Protein AF-A0A7C1LHE5-F1 (afdb_monomer)

Mean predicted aligned error: 9.33 Å

Radius of gyration: 19.3 Å; Cα contacts (8 Å, |Δi|>4): 151; chains: 1; bounding box: 43×38×58 Å

Secondary structure (DSSP, 8-state):
-HHHHHHHHHHHHHHTT------SS-------HHHHHHHHHHHHHHHHHHTTSHHHHHHHHHHHHHH-TT----HHHHHTTHHHHHHHHHHHTT---SS-HHHHHHHHHHHHHHHHHHHHHHHHHH-B--TTSS-SB-SS-HHHHHHHHHHHHHHHHHTTT-HHHHHHGGGG--

Sequence (174 aa):
MTNKIFLMFFLLTSTVFSYGQKDSTFQSRKKTLFKKSIVPLSLIGTGILLSDSGFEKSFNTTTRNWVGNDYETSLDDYTRYAPVATLYIADLAGVKAENHWFDQTKNLAISMILTDVFTRAIKKNIFKTRPDGSNDNAFPSGHTSITFASGSVVYEEFKNSNSLLAYSGYGFAT

Foldseek 3Di:
DVVVVVVVVVVVVVVVPPDDDDDDDDDDPPPDVVVVCPVVVVVVVVVLVCVPDPVVVVVVVVVCVVVDVPDDDCVLVPLLCVLVVLVVVCVVVVQQWPDDPVVLVVQLVVLQVVLVVVLVVVQVVQQCQDPVRPGRRPPPDPSLSSQVSSLCSQLNTPVVRDVVSSNVSNVSND

Structure (mmCIF, N/CA/C/O backbone):
data_AF-A0A7C1LHE5-F1
#
_entry.id   AF-A0A7C1LHE5-F1
#
loop_
_atom_site.group_PDB
_atom_site.id
_atom_site.type_symbol
_atom_site.label_atom_id
_atom_site.label_alt_id
_atom_site.label_comp_id
_atom_site.label_asym_id
_atom_site.label_entity_id
_atom_site.label_seq_id
_atom_site.pdbx_PDB_ins_code
_atom_site.Cartn_x
_atom_site.Cartn_y
_atom_site.Cartn_z
_atom_site.occupancy
_atom_site.B_iso_or_equiv
_atom_site.auth_seq_id
_atom_site.auth_comp_id
_atom_site.auth_asym_id
_atom_site.auth_atom_id
_atom_site.pdbx_PDB_model_num
ATOM 1 N N . MET A 1 1 ? 20.544 21.277 -10.236 1.00 47.06 1 MET A N 1
ATOM 2 C CA . MET A 1 1 ? 19.282 20.788 -9.619 1.00 47.06 1 MET A CA 1
ATOM 3 C C . MET A 1 1 ? 19.477 20.191 -8.220 1.00 47.06 1 MET A C 1
ATOM 5 O O . MET A 1 1 ? 18.527 20.174 -7.449 1.00 47.06 1 MET A O 1
ATOM 9 N N . THR A 1 2 ? 20.697 19.806 -7.841 1.00 49.22 2 THR A N 1
ATOM 10 C CA . THR A 1 2 ? 21.088 19.223 -6.541 1.00 49.22 2 THR A CA 1
ATOM 11 C C . THR A 1 2 ? 20.746 20.082 -5.313 1.00 49.22 2 THR A C 1
ATOM 13 O O . THR A 1 2 ? 20.273 19.556 -4.310 1.00 49.22 2 THR A O 1
ATOM 16 N N . ASN A 1 3 ? 20.874 21.411 -5.403 1.00 48.69 3 ASN A N 1
ATOM 17 C CA . ASN A 1 3 ? 20.656 22.296 -4.247 1.00 48.69 3 ASN A CA 1
ATOM 18 C C . ASN A 1 3 ? 19.187 22.399 -3.803 1.00 48.69 3 ASN A C 1
ATOM 20 O O . ASN A 1 3 ? 18.926 22.641 -2.630 1.00 48.69 3 ASN A O 1
ATOM 24 N N . LYS A 1 4 ? 18.219 22.187 -4.708 1.00 44.41 4 LYS A N 1
ATOM 25 C CA . LYS A 1 4 ? 16.785 22.254 -4.368 1.00 44.41 4 LYS A CA 1
ATOM 26 C C . LYS A 1 4 ? 16.307 20.991 -3.643 1.00 44.41 4 LYS A C 1
ATOM 28 O O . LYS A 1 4 ? 15.506 21.097 -2.723 1.00 44.41 4 LYS A O 1
ATOM 33 N N . ILE A 1 5 ? 16.853 19.827 -4.007 1.00 54.25 5 ILE A N 1
ATOM 34 C CA . ILE A 1 5 ? 16.579 18.535 -3.352 1.00 54.25 5 ILE A CA 1
ATOM 35 C C . ILE A 1 5 ? 17.121 18.545 -1.920 1.00 54.25 5 ILE A C 1
ATOM 37 O O . ILE A 1 5 ? 16.412 18.165 -0.991 1.00 54.25 5 ILE A O 1
ATOM 41 N N . PHE A 1 6 ? 18.337 19.067 -1.730 1.00 54.47 6 PHE A N 1
ATOM 42 C CA . PHE A 1 6 ? 18.920 19.244 -0.401 1.00 54.47 6 PHE A CA 1
ATOM 43 C C . PHE A 1 6 ? 18.085 20.196 0.467 1.00 54.47 6 PHE A C 1
ATOM 45 O O . PHE A 1 6 ? 17.807 19.880 1.619 1.00 54.47 6 PHE A O 1
ATOM 52 N N . LEU A 1 7 ? 17.603 21.313 -0.096 1.00 45.06 7 LEU A N 1
ATOM 53 C CA . LEU A 1 7 ? 16.757 22.266 0.630 1.00 45.06 7 LEU A CA 1
ATOM 54 C C . LEU A 1 7 ? 15.407 21.661 1.049 1.00 45.06 7 LEU A C 1
ATOM 56 O O . LEU A 1 7 ? 14.941 21.911 2.156 1.00 45.06 7 LEU A O 1
ATOM 60 N N . MET A 1 8 ? 14.785 20.857 0.181 1.00 51.38 8 MET A N 1
ATOM 61 C CA . MET A 1 8 ? 13.495 20.216 0.463 1.00 51.38 8 MET A CA 1
ATOM 62 C C . MET A 1 8 ? 13.631 19.109 1.514 1.00 51.38 8 MET A C 1
ATOM 64 O O . MET A 1 8 ? 12.789 19.000 2.400 1.00 51.38 8 MET A O 1
ATOM 68 N N . PHE A 1 9 ? 14.719 18.334 1.460 1.00 59.56 9 PHE A N 1
ATOM 69 C CA . PHE A 1 9 ? 15.046 17.333 2.476 1.00 59.56 9 PHE A CA 1
ATOM 70 C C . PHE A 1 9 ? 15.381 17.994 3.825 1.00 59.56 9 PHE A C 1
ATOM 72 O O . PHE A 1 9 ? 14.897 17.557 4.867 1.00 59.56 9 PHE A O 1
ATOM 79 N N . PHE A 1 10 ? 16.120 19.108 3.806 1.00 55.78 10 PHE A N 1
AT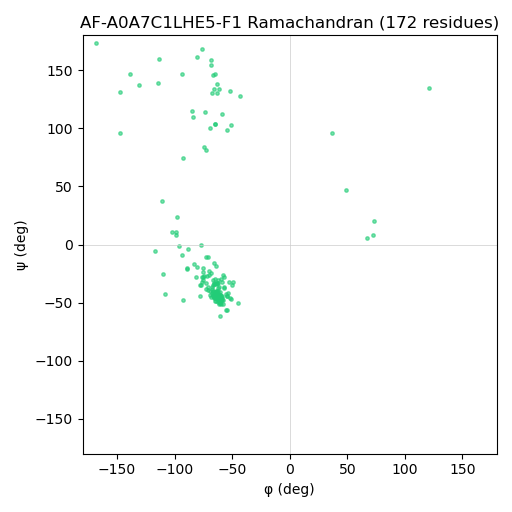OM 80 C CA . PHE A 1 10 ? 16.446 19.908 4.990 1.00 55.78 10 PHE A CA 1
ATOM 81 C C . PHE A 1 10 ? 15.191 20.509 5.651 1.00 55.78 10 PHE A C 1
ATOM 83 O O . PHE A 1 10 ? 15.020 20.388 6.864 1.00 55.78 10 PHE A O 1
ATOM 90 N N . LEU A 1 11 ? 14.262 21.058 4.859 1.00 46.81 11 LEU A N 1
ATOM 91 C CA . LEU A 1 11 ? 12.977 21.588 5.340 1.00 46.81 11 LEU A CA 1
ATOM 92 C C . LEU A 1 11 ? 12.041 20.501 5.897 1.00 46.81 11 LEU A C 1
ATOM 94 O O . LEU A 1 11 ? 11.282 20.771 6.822 1.00 46.81 11 LEU A O 1
ATOM 98 N N . LEU A 1 12 ? 12.109 19.267 5.384 1.00 50.00 12 LEU A N 1
ATOM 99 C CA . LEU A 1 12 ? 11.317 18.151 5.913 1.00 50.00 12 LEU A CA 1
ATOM 100 C C . LEU A 1 12 ? 11.832 17.671 7.276 1.00 50.00 12 LEU A C 1
ATOM 102 O O . LEU A 1 12 ? 11.049 17.246 8.122 1.00 50.00 12 LEU A O 1
ATOM 106 N N . THR A 1 13 ? 13.149 17.738 7.502 1.00 48.84 13 THR A N 1
ATOM 107 C CA . THR A 1 13 ? 13.745 17.342 8.787 1.00 48.84 13 THR A CA 1
ATOM 108 C C . THR A 1 13 ? 13.497 18.356 9.900 1.00 48.84 13 THR A C 1
ATOM 110 O O . THR A 1 13 ? 13.416 17.959 11.061 1.00 48.84 13 THR A O 1
ATOM 113 N N . SER A 1 14 ? 13.316 19.643 9.579 1.00 42.84 14 SER A N 1
ATOM 114 C CA . SER A 1 14 ? 13.106 20.689 10.587 1.00 42.84 14 SER A CA 1
ATOM 115 C C . SER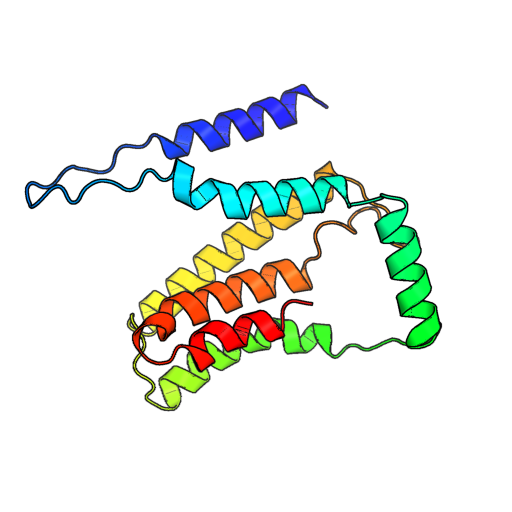 A 1 14 ? 11.699 20.670 11.198 1.00 42.84 14 SER A C 1
ATOM 117 O O . SER A 1 14 ? 11.553 20.994 12.375 1.00 42.84 14 SER A O 1
ATOM 119 N N . THR A 1 15 ? 10.673 20.198 10.479 1.00 45.66 15 THR A N 1
ATOM 120 C CA . THR A 1 15 ? 9.306 20.076 11.026 1.00 45.66 15 THR A CA 1
ATOM 121 C C . THR A 1 15 ? 9.130 18.895 11.984 1.00 45.66 15 THR A C 1
ATOM 123 O O . THR A 1 15 ? 8.221 18.908 12.810 1.00 45.66 15 THR A O 1
ATOM 126 N N . VAL A 1 16 ? 10.014 17.889 11.936 1.00 49.38 16 VAL A N 1
ATOM 127 C CA . VAL A 1 16 ? 9.974 16.734 12.861 1.00 49.38 16 VAL A CA 1
ATOM 128 C C . VAL A 1 16 ? 10.425 17.122 14.282 1.00 49.38 16 VAL A C 1
ATOM 130 O O . VAL A 1 16 ? 10.227 16.358 15.225 1.00 49.38 16 VAL A O 1
ATOM 133 N N . PHE A 1 17 ? 10.985 18.324 14.463 1.00 44.38 17 PHE A N 1
ATOM 134 C CA . PHE A 1 17 ? 11.430 18.846 15.760 1.00 44.38 17 PHE A CA 1
ATOM 135 C C . PHE A 1 17 ? 10.446 19.811 16.437 1.00 44.38 17 PHE A C 1
ATOM 137 O O . PHE A 1 17 ? 10.785 20.364 17.485 1.00 44.38 17 PHE A O 1
ATOM 144 N N . SER A 1 18 ? 9.221 19.989 15.926 1.00 38.66 18 SER A N 1
ATOM 145 C CA . SER A 1 18 ? 8.197 20.719 16.686 1.00 38.66 18 SER A CA 1
ATOM 146 C C . SER A 1 18 ? 7.757 19.899 17.901 1.00 38.66 18 SER A C 1
ATOM 148 O O . SER A 1 18 ? 6.976 18.952 17.810 1.00 38.66 18 SER A O 1
ATOM 150 N N . TYR A 1 19 ? 8.299 20.267 19.061 1.00 45.88 19 TYR A N 1
ATOM 151 C CA . TYR A 1 19 ? 7.914 19.759 20.370 1.00 45.88 19 TYR A CA 1
ATOM 152 C C . TYR A 1 19 ? 6.470 20.170 20.687 1.00 45.88 19 TYR A C 1
ATOM 154 O O . TYR A 1 19 ? 6.205 21.314 21.044 1.00 45.88 19 TYR A O 1
ATOM 162 N N . GLY A 1 20 ? 5.539 19.221 20.575 1.00 44.94 20 GLY A N 1
ATOM 163 C CA . GLY A 1 20 ? 4.199 19.346 21.141 1.00 44.94 20 GLY A CA 1
ATOM 164 C C . GLY A 1 20 ? 4.237 19.411 22.673 1.00 44.94 20 GLY A C 1
ATOM 165 O O . GLY A 1 20 ? 5.103 18.807 23.315 1.00 44.94 20 GLY A O 1
ATOM 166 N N . GLN A 1 21 ? 3.297 20.177 23.225 1.00 51.59 21 GLN A N 1
ATOM 167 C CA . GLN A 1 21 ? 3.078 20.475 24.642 1.00 51.59 21 GLN A CA 1
ATOM 168 C C . GLN A 1 21 ? 3.223 19.226 25.537 1.00 51.59 21 GLN A C 1
ATOM 170 O O . GLN A 1 21 ? 2.616 18.187 25.281 1.00 51.59 21 GLN A O 1
ATOM 175 N N . LYS A 1 22 ? 4.057 19.316 26.582 1.00 43.50 22 LYS A N 1
ATOM 176 C CA . LYS A 1 22 ? 4.195 18.262 27.597 1.00 43.50 22 LYS A CA 1
ATOM 177 C C . LYS A 1 22 ? 3.094 18.438 28.637 1.00 43.50 22 LYS A C 1
ATOM 179 O O . LYS A 1 22 ? 3.171 19.380 29.420 1.00 43.50 22 LYS A O 1
ATOM 184 N N . ASP A 1 23 ? 2.126 17.531 28.659 1.00 46.00 23 ASP A N 1
ATOM 185 C CA . ASP A 1 23 ? 1.231 17.377 29.804 1.00 46.00 23 ASP A CA 1
ATOM 186 C C . ASP A 1 23 ? 1.772 16.300 30.764 1.00 46.00 23 ASP A C 1
ATOM 188 O O . ASP A 1 23 ? 2.458 15.356 30.356 1.00 46.00 23 ASP A O 1
ATOM 192 N N . SER A 1 24 ? 1.541 16.491 32.060 1.00 57.66 24 SER A N 1
ATOM 193 C CA . SER A 1 24 ? 2.247 15.804 33.145 1.00 57.66 24 SER A CA 1
ATOM 194 C C . SER A 1 24 ? 1.520 14.543 33.607 1.00 57.66 24 SER A C 1
ATOM 196 O O . SER A 1 24 ? 0.969 14.527 34.698 1.00 57.66 24 SER A O 1
ATOM 198 N N . THR A 1 25 ? 1.558 13.452 32.837 1.00 51.62 25 THR A N 1
ATOM 199 C CA . THR A 1 25 ? 1.294 12.100 33.373 1.00 51.62 25 THR A CA 1
ATOM 200 C C . THR A 1 25 ? 2.124 11.029 32.645 1.00 51.62 25 THR A C 1
ATOM 202 O O . THR A 1 25 ? 2.225 11.014 31.424 1.00 51.62 25 THR A O 1
ATOM 205 N N . PHE A 1 26 ? 2.7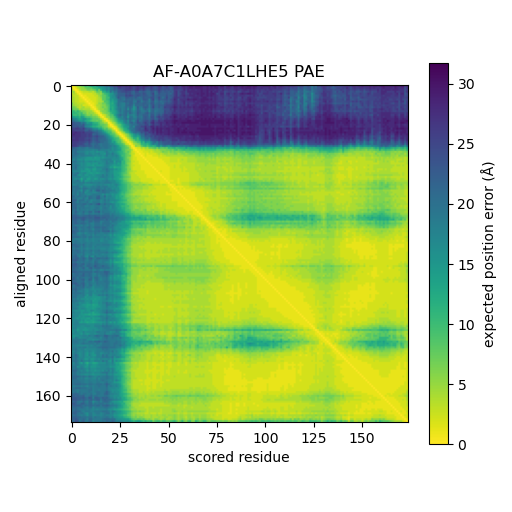83 10.166 33.433 1.00 47.34 26 PHE A N 1
ATOM 206 C CA . PHE A 1 26 ? 3.533 8.948 33.076 1.00 47.34 26 PHE A CA 1
ATOM 207 C C . PHE A 1 26 ? 4.340 8.951 31.764 1.00 47.34 26 PHE A C 1
ATOM 209 O O . PHE A 1 26 ? 3.883 8.564 30.689 1.00 47.34 26 PHE A O 1
ATOM 216 N N . GLN A 1 27 ? 5.637 9.244 31.891 1.00 52.56 27 GLN A N 1
ATOM 217 C CA . GLN A 1 27 ? 6.612 9.085 30.816 1.00 52.56 27 GLN A CA 1
ATOM 218 C C . GLN A 1 27 ? 6.917 7.599 30.560 1.00 52.56 27 GLN A C 1
ATOM 220 O O . GLN A 1 27 ? 7.933 7.056 30.996 1.00 52.56 27 GLN A O 1
ATOM 225 N N . SER A 1 28 ? 6.033 6.942 29.806 1.00 54.72 28 SER A N 1
ATOM 226 C CA . SER A 1 28 ? 6.332 5.678 29.135 1.00 54.72 28 SER A CA 1
ATOM 227 C C . SER A 1 28 ? 7.621 5.840 28.322 1.00 54.72 28 SER A C 1
ATOM 229 O O . SER A 1 28 ? 7.813 6.839 27.621 1.00 54.72 28 SER A O 1
ATOM 231 N N . ARG A 1 29 ? 8.547 4.885 28.460 1.00 57.06 29 ARG A N 1
ATOM 232 C CA . ARG A 1 29 ? 9.873 4.884 27.824 1.00 57.06 29 ARG A CA 1
ATOM 233 C C . ARG A 1 29 ? 9.699 5.132 26.320 1.00 57.06 29 ARG A C 1
ATOM 235 O O . ARG A 1 29 ? 9.304 4.222 25.593 1.00 57.06 29 ARG A O 1
ATOM 242 N N . LYS A 1 30 ? 9.973 6.361 25.852 1.00 57.88 30 LYS A N 1
ATOM 243 C CA . LYS A 1 30 ? 9.836 6.759 24.440 1.00 57.88 30 LYS A CA 1
ATOM 244 C C . LYS A 1 30 ? 10.649 5.794 23.572 1.00 57.88 30 LYS A C 1
ATOM 246 O O . LYS A 1 30 ? 11.861 5.955 23.440 1.00 57.88 30 LYS A O 1
ATOM 251 N N . LYS A 1 31 ? 10.014 4.788 22.957 1.00 58.62 31 LYS A N 1
ATOM 252 C CA . LYS A 1 31 ? 10.609 4.108 21.800 1.00 58.62 31 LYS A CA 1
ATOM 253 C C . LYS 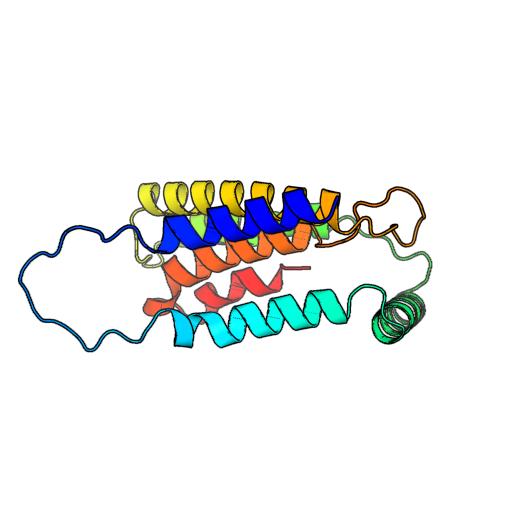A 1 31 ? 10.829 5.204 20.762 1.00 58.62 31 LYS A C 1
ATOM 255 O O . LYS A 1 31 ? 9.870 5.820 20.306 1.00 58.62 31 LYS A O 1
ATOM 260 N N . THR A 1 32 ? 12.091 5.515 20.488 1.00 76.81 32 THR A N 1
ATOM 261 C CA . THR A 1 32 ? 12.466 6.663 19.664 1.00 76.81 32 THR A CA 1
ATOM 262 C C . THR A 1 32 ? 11.920 6.469 18.250 1.00 76.81 32 THR A C 1
ATOM 264 O O . THR A 1 32 ? 11.967 5.355 17.723 1.00 76.81 32 THR A O 1
ATOM 267 N N . LEU A 1 33 ? 11.386 7.534 17.637 1.00 80.12 33 LEU A N 1
ATOM 268 C CA . LEU A 1 33 ? 10.879 7.500 16.256 1.00 80.12 33 LEU A CA 1
ATOM 269 C C . LEU A 1 33 ? 11.911 6.897 15.297 1.00 80.12 33 LEU A C 1
ATOM 271 O O . LEU A 1 33 ? 11.551 6.096 14.446 1.00 80.12 33 LEU A O 1
ATOM 275 N N . PHE A 1 34 ? 13.197 7.151 15.555 1.00 84.94 34 PHE A N 1
ATOM 276 C CA . PHE A 1 34 ? 14.321 6.522 14.870 1.00 84.94 34 PHE A CA 1
ATOM 277 C C . PHE A 1 34 ? 14.169 5.001 14.712 1.00 84.94 34 PHE A C 1
ATOM 279 O O . PHE A 1 34 ? 14.253 4.497 13.600 1.00 84.94 34 PHE A O 1
ATOM 286 N N . LYS A 1 35 ? 13.861 4.261 15.789 1.00 87.69 35 LYS A N 1
ATOM 287 C CA . LYS A 1 35 ? 13.712 2.795 15.721 1.00 87.69 35 LYS A CA 1
ATOM 288 C C . LYS A 1 35 ? 12.525 2.356 14.861 1.00 87.69 35 LYS A C 1
ATOM 290 O O . LYS A 1 35 ? 12.598 1.306 14.235 1.00 87.69 35 LYS A O 1
ATOM 295 N N . LYS A 1 36 ? 11.442 3.139 14.836 1.00 86.75 36 LYS A N 1
ATOM 296 C CA . LYS A 1 36 ? 10.259 2.858 14.004 1.00 86.75 36 LYS A CA 1
ATOM 297 C C . LYS A 1 36 ? 10.495 3.204 12.533 1.00 86.75 36 LYS A C 1
ATOM 299 O O . LYS A 1 36 ? 9.892 2.581 11.670 1.00 86.75 36 LYS A O 1
ATOM 304 N N . SER A 1 37 ? 11.376 4.161 12.255 1.00 90.06 37 SER A N 1
ATOM 305 C CA . SER A 1 37 ? 11.685 4.618 10.899 1.00 90.06 37 SER A CA 1
ATOM 306 C C . SER A 1 37 ? 12.708 3.751 10.168 1.00 90.06 37 SER A C 1
ATOM 308 O O . SER A 1 37 ? 12.757 3.839 8.948 1.00 90.06 37 SER A O 1
ATOM 310 N N . ILE A 1 38 ? 13.484 2.901 10.859 1.00 92.38 38 ILE A N 1
ATOM 311 C CA . ILE A 1 38 ? 14.488 2.032 10.213 1.00 92.38 38 ILE A CA 1
ATOM 312 C C . ILE A 1 38 ? 13.845 1.182 9.116 1.00 92.38 38 ILE A C 1
ATOM 314 O O . ILE A 1 38 ? 14.257 1.282 7.970 1.00 92.38 38 ILE A O 1
ATOM 318 N N . VAL A 1 39 ? 12.811 0.397 9.439 1.00 93.31 39 VAL A N 1
ATOM 319 C CA . VAL A 1 39 ? 12.199 -0.519 8.460 1.00 93.31 39 VAL A CA 1
ATOM 320 C C . VAL A 1 39 ? 11.601 0.238 7.262 1.00 93.31 39 VAL A C 1
ATOM 322 O O . VAL A 1 39 ? 11.987 -0.078 6.137 1.00 93.31 39 VAL A O 1
ATOM 325 N N . PRO A 1 40 ? 10.749 1.270 7.442 1.00 89.81 40 PRO A N 1
ATOM 326 C CA . PRO A 1 40 ? 10.227 2.041 6.313 1.00 89.81 40 PRO A CA 1
ATOM 327 C C . PRO A 1 40 ? 11.317 2.710 5.469 1.00 89.81 40 PRO A C 1
ATOM 329 O O . PRO A 1 40 ? 11.270 2.634 4.245 1.00 89.81 40 PRO A O 1
ATOM 332 N N . LEU A 1 41 ? 12.321 3.337 6.095 1.00 90.81 41 LEU A N 1
ATOM 333 C CA . LEU A 1 41 ? 13.399 4.008 5.361 1.00 90.81 41 LEU A CA 1
ATOM 334 C C . LEU A 1 41 ? 14.283 3.013 4.612 1.00 90.81 41 LEU A C 1
ATOM 336 O O . LEU A 1 41 ? 14.674 3.291 3.481 1.00 90.81 41 LEU A O 1
ATOM 340 N N . SER A 1 42 ? 14.570 1.852 5.206 1.00 94.12 42 SER A N 1
ATOM 341 C CA . SER A 1 42 ? 15.298 0.778 4.533 1.00 94.12 42 SER A CA 1
ATOM 342 C C . SER A 1 42 ? 14.541 0.288 3.303 1.00 94.12 42 SER A C 1
ATOM 344 O O . SER A 1 42 ? 15.160 0.176 2.249 1.00 94.12 42 SER A O 1
ATOM 346 N N . LEU A 1 43 ? 13.224 0.061 3.406 1.00 93.12 43 LEU A N 1
ATOM 347 C CA . LEU A 1 43 ? 12.375 -0.370 2.287 1.00 93.12 43 LEU A CA 1
ATOM 348 C C . LEU A 1 43 ? 12.290 0.685 1.178 1.00 93.12 43 LEU A C 1
ATOM 350 O O . LEU A 1 43 ? 12.439 0.357 0.004 1.00 93.12 43 LEU A O 1
ATOM 354 N N . ILE A 1 44 ? 12.116 1.960 1.537 1.00 89.88 44 ILE A N 1
ATOM 355 C CA . ILE A 1 44 ? 12.118 3.063 0.564 1.00 89.88 44 ILE A CA 1
ATOM 356 C C . ILE A 1 44 ? 13.480 3.152 -0.131 1.00 89.88 44 ILE A C 1
ATOM 358 O O . ILE A 1 44 ? 13.542 3.223 -1.357 1.00 89.88 44 ILE A O 1
ATOM 362 N N . GLY A 1 45 ? 14.574 3.113 0.636 1.00 90.75 45 GLY A N 1
ATOM 363 C CA . GLY A 1 45 ? 15.932 3.166 0.100 1.00 90.75 45 GLY A CA 1
ATOM 364 C C . GLY A 1 45 ? 16.232 2.002 -0.842 1.00 90.75 45 GLY A C 1
ATOM 365 O O . GLY A 1 45 ? 16.746 2.222 -1.935 1.00 90.75 45 GLY A O 1
ATOM 366 N N . THR A 1 46 ? 15.852 0.776 -0.469 1.00 91.50 46 THR A N 1
ATOM 367 C CA . THR A 1 46 ? 15.998 -0.392 -1.356 1.00 91.50 46 THR A CA 1
ATOM 368 C C . THR A 1 46 ? 15.126 -0.281 -2.598 1.00 91.50 46 THR A C 1
ATOM 370 O O . THR A 1 46 ? 15.619 -0.565 -3.683 1.00 91.50 46 THR A O 1
ATOM 373 N N . GLY A 1 47 ? 13.882 0.190 -2.487 1.00 89.25 47 GLY A N 1
ATOM 374 C CA . GLY A 1 47 ? 13.014 0.418 -3.646 1.00 89.25 47 GLY A CA 1
ATOM 375 C C . GLY A 1 47 ? 13.594 1.431 -4.638 1.00 89.25 47 GLY A C 1
ATOM 376 O O . GLY A 1 47 ? 13.544 1.204 -5.845 1.00 89.25 47 GLY A O 1
ATOM 377 N N . ILE A 1 48 ? 14.202 2.514 -4.142 1.00 89.56 48 ILE A N 1
ATOM 378 C CA . ILE A 1 48 ? 14.898 3.500 -4.984 1.00 89.56 48 ILE A CA 1
ATOM 379 C C . ILE A 1 48 ? 16.129 2.875 -5.652 1.00 89.56 48 ILE A C 1
ATOM 381 O O . ILE A 1 48 ? 16.314 3.062 -6.848 1.00 89.56 48 ILE A O 1
ATOM 385 N N . LEU A 1 49 ? 16.952 2.123 -4.913 1.00 90.31 49 LEU A N 1
ATOM 386 C CA . LEU A 1 49 ? 18.159 1.482 -5.457 1.00 90.31 49 LEU A CA 1
ATOM 387 C C . LEU A 1 49 ? 17.849 0.388 -6.486 1.00 90.31 49 LEU A C 1
ATOM 389 O O . LEU A 1 49 ? 18.606 0.201 -7.434 1.00 90.31 49 LEU A O 1
ATOM 393 N N . LEU A 1 50 ? 16.756 -0.351 -6.291 1.00 91.25 50 LEU A N 1
ATOM 394 C CA . LEU A 1 50 ? 16.297 -1.367 -7.235 1.00 91.25 50 LEU A CA 1
ATOM 395 C C . LEU A 1 50 ? 15.646 -0.748 -8.472 1.00 91.25 50 LEU A C 1
ATOM 397 O O . LEU A 1 50 ? 15.626 -1.395 -9.521 1.00 91.25 50 LEU A O 1
ATOM 401 N N . SER A 1 51 ? 15.144 0.483 -8.375 1.00 87.88 51 SER A N 1
ATOM 402 C CA . SER A 1 51 ? 14.568 1.182 -9.517 1.00 87.88 51 SER A CA 1
ATOM 403 C C . SER A 1 51 ? 15.627 1.418 -10.599 1.00 87.88 51 SER A C 1
ATOM 405 O O . SER A 1 51 ? 16.705 1.931 -10.329 1.00 87.88 51 SER A O 1
ATOM 407 N N . ASP A 1 52 ? 15.289 1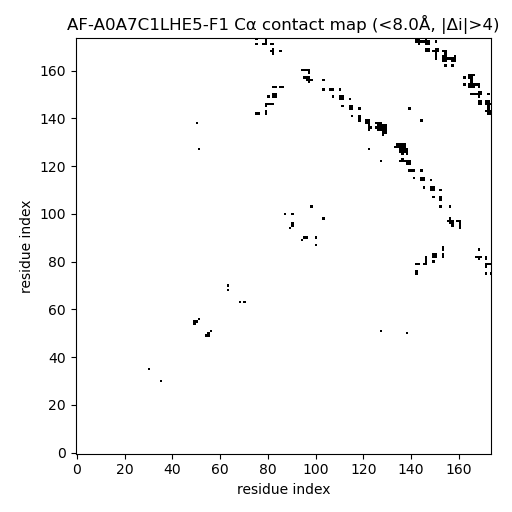.062 -11.835 1.00 86.31 52 ASP A N 1
ATOM 408 C CA . ASP A 1 52 ? 16.130 1.082 -13.041 1.00 86.31 52 ASP A CA 1
ATOM 409 C C . ASP A 1 52 ? 17.310 0.084 -13.045 1.00 86.31 52 ASP A C 1
ATOM 411 O O . ASP A 1 52 ? 18.098 0.018 -13.996 1.00 86.31 52 ASP A O 1
ATOM 415 N N . SER A 1 53 ? 17.399 -0.772 -12.022 1.00 90.19 53 SER A N 1
ATOM 416 C CA . SER A 1 53 ? 18.408 -1.830 -11.952 1.00 90.19 53 SER A CA 1
ATOM 417 C C . SER A 1 53 ? 18.181 -2.931 -12.998 1.00 90.19 53 SER A C 1
ATOM 419 O O . SER A 1 53 ? 17.069 -3.161 -13.486 1.00 90.19 53 SER A O 1
ATOM 421 N N . GLY A 1 54 ? 19.242 -3.686 -13.307 1.00 92.56 54 GLY A N 1
ATOM 422 C CA . GLY A 1 54 ? 19.140 -4.872 -14.166 1.00 92.56 54 GLY A CA 1
ATOM 423 C C . GLY A 1 54 ? 18.193 -5.942 -13.607 1.00 92.56 54 GLY A C 1
ATOM 424 O O . GLY A 1 54 ? 17.535 -6.638 -14.378 1.00 92.56 54 GLY A O 1
ATOM 425 N N . PHE A 1 55 ? 18.065 -6.027 -12.276 1.00 93.38 55 PHE A N 1
ATOM 426 C CA . PHE A 1 55 ? 17.104 -6.914 -11.622 1.00 93.38 55 PHE A CA 1
ATOM 427 C C . PHE A 1 55 ? 15.663 -6.525 -11.962 1.00 93.38 55 PHE A C 1
ATOM 429 O O . PHE A 1 55 ? 14.900 -7.385 -12.386 1.00 93.38 55 PHE A O 1
ATOM 436 N N . GLU A 1 56 ? 15.302 -5.241 -11.847 1.00 92.25 56 GLU A N 1
ATOM 437 C CA . GLU A 1 56 ? 13.948 -4.777 -12.176 1.00 92.25 56 GLU A CA 1
ATOM 438 C C . GLU A 1 56 ? 13.605 -5.051 -13.646 1.00 92.25 56 GLU A C 1
ATOM 440 O O . GLU A 1 56 ? 12.541 -5.585 -13.951 1.00 92.25 56 GLU A O 1
ATOM 445 N N . LYS A 1 57 ? 14.525 -4.736 -14.565 1.00 92.06 57 LYS A N 1
ATOM 446 C CA . LYS A 1 57 ? 14.332 -4.972 -16.006 1.00 92.06 57 LYS A CA 1
ATOM 447 C C . LYS A 1 57 ? 14.135 -6.459 -16.315 1.00 92.06 57 LYS A C 1
ATOM 449 O O . LYS A 1 57 ? 13.227 -6.815 -17.068 1.00 92.06 57 LYS A O 1
ATOM 454 N N . SER A 1 58 ? 14.945 -7.323 -15.700 1.00 94.81 58 SER A N 1
ATOM 455 C CA . SER A 1 58 ? 14.828 -8.780 -15.828 1.00 94.81 58 SER A CA 1
ATOM 456 C C . SER A 1 58 ? 13.513 -9.301 -15.244 1.00 94.81 58 SER A C 1
ATOM 458 O O . SER A 1 58 ? 12.809 -10.073 -15.897 1.00 94.81 58 SER A O 1
ATOM 460 N N . PHE A 1 59 ? 13.134 -8.831 -14.055 1.00 93.69 59 PHE A N 1
ATOM 461 C CA . PHE A 1 59 ? 11.895 -9.215 -13.387 1.00 93.69 59 PHE A CA 1
ATOM 462 C C . PHE A 1 59 ? 10.659 -8.797 -14.193 1.00 93.69 59 PHE A C 1
ATOM 464 O O . PHE A 1 59 ? 9.779 -9.624 -14.432 1.00 93.69 59 PHE A O 1
ATOM 471 N N . ASN A 1 60 ? 10.627 -7.557 -14.692 1.00 90.19 60 ASN A N 1
ATOM 472 C CA . ASN A 1 60 ? 9.551 -7.053 -15.548 1.00 90.19 60 ASN A CA 1
ATOM 473 C C . ASN A 1 60 ? 9.432 -7.870 -16.842 1.00 90.19 60 ASN A C 1
ATOM 475 O O . ASN A 1 60 ? 8.331 -8.261 -17.221 1.00 90.19 60 ASN A O 1
ATOM 479 N N . THR A 1 61 ? 10.555 -8.170 -17.501 1.00 91.94 61 THR A N 1
ATOM 480 C CA . THR A 1 61 ? 10.565 -8.960 -18.746 1.00 91.94 61 THR A CA 1
ATOM 481 C C . THR A 1 61 ? 10.121 -10.402 -18.499 1.00 91.94 61 THR A C 1
ATOM 483 O O . THR A 1 61 ? 9.290 -10.929 -19.232 1.00 91.94 61 THR A O 1
ATOM 486 N N . THR A 1 62 ? 10.623 -11.034 -17.436 1.00 94.62 62 THR A N 1
ATOM 487 C CA . THR A 1 62 ? 10.260 -12.409 -17.056 1.00 94.62 62 THR A CA 1
ATOM 488 C C . THR A 1 62 ? 8.776 -12.515 -16.722 1.00 94.62 62 THR A C 1
ATOM 490 O O . THR A 1 62 ? 8.100 -13.416 -17.209 1.00 94.62 62 THR A O 1
ATOM 493 N N . THR A 1 63 ? 8.252 -11.566 -15.941 1.00 91.25 63 THR A N 1
ATOM 494 C CA . THR A 1 63 ? 6.833 -11.528 -15.563 1.00 91.25 63 THR A CA 1
ATOM 495 C C . THR A 1 63 ? 5.946 -11.334 -16.789 1.00 91.25 63 THR A C 1
ATOM 497 O O . THR A 1 63 ? 4.981 -12.074 -16.965 1.00 91.25 63 THR A O 1
ATOM 500 N N . ARG A 1 64 ? 6.305 -10.401 -17.681 1.00 89.50 64 ARG A N 1
ATOM 501 C CA . ARG A 1 64 ? 5.579 -10.172 -18.938 1.00 89.50 64 ARG A CA 1
ATOM 502 C C . ARG A 1 64 ? 5.556 -11.428 -19.817 1.00 89.50 64 ARG A C 1
ATOM 504 O O . ARG A 1 64 ? 4.497 -11.817 -20.294 1.00 89.50 64 ARG A O 1
ATOM 511 N N . ASN A 1 65 ? 6.692 -12.111 -19.956 1.00 93.31 65 ASN A N 1
ATOM 512 C CA . ASN A 1 65 ? 6.777 -13.356 -20.721 1.00 93.31 65 ASN A CA 1
ATOM 513 C C . ASN A 1 65 ? 5.962 -14.502 -20.099 1.00 93.31 65 ASN A C 1
ATOM 515 O O . ASN A 1 65 ? 5.502 -15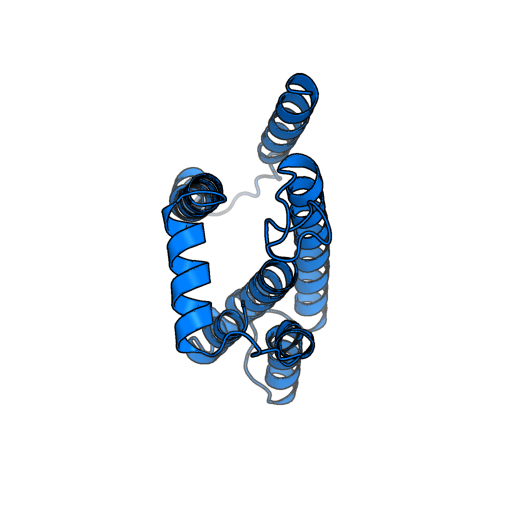.376 -20.827 1.00 93.31 65 ASN A O 1
ATOM 519 N N . TRP A 1 66 ? 5.798 -14.516 -18.773 1.00 94.12 66 TRP A N 1
ATOM 520 C CA . TRP A 1 66 ? 5.023 -15.540 -18.071 1.00 94.12 66 TRP A CA 1
ATOM 521 C C . TRP A 1 66 ? 3.507 -15.319 -18.178 1.00 94.12 66 TRP A C 1
ATOM 523 O O . TRP A 1 66 ? 2.777 -16.274 -18.429 1.00 94.12 66 TRP A O 1
ATOM 533 N N . VAL A 1 67 ? 3.034 -14.078 -18.007 1.00 91.62 67 VAL A N 1
ATOM 534 C CA . VAL A 1 67 ? 1.595 -13.741 -18.059 1.00 91.62 67 VAL A CA 1
ATOM 535 C C . VAL A 1 67 ? 1.088 -13.572 -19.499 1.00 91.62 67 VAL A C 1
ATOM 537 O O . VAL A 1 67 ? -0.080 -13.828 -19.778 1.00 91.62 67 VAL A O 1
ATOM 540 N N . GLY A 1 68 ? 1.966 -13.176 -20.421 1.00 92.06 68 GLY A N 1
ATOM 541 C CA . GLY A 1 68 ? 1.647 -12.885 -21.817 1.00 92.06 68 GLY A CA 1
ATOM 542 C C . GLY A 1 68 ? 2.005 -11.444 -22.179 1.00 92.06 68 GLY A C 1
ATOM 543 O O . GLY A 1 68 ? 1.700 -10.508 -21.443 1.00 92.06 68 GLY A O 1
ATOM 544 N N . ASN A 1 69 ? 2.651 -11.256 -23.333 1.00 85.88 69 ASN A N 1
ATOM 545 C CA . ASN A 1 69 ? 3.131 -9.937 -23.765 1.00 85.88 69 ASN A CA 1
ATOM 546 C C . ASN A 1 69 ? 2.006 -8.950 -24.108 1.00 85.88 69 ASN A C 1
ATOM 548 O O . ASN A 1 69 ? 2.210 -7.748 -23.952 1.00 85.88 69 ASN A O 1
ATOM 552 N N . ASP A 1 70 ? 0.831 -9.468 -24.469 1.00 87.06 70 ASP A N 1
ATOM 553 C CA . ASP A 1 70 ? -0.376 -8.695 -24.787 1.00 87.06 70 ASP A CA 1
ATOM 554 C C . ASP A 1 70 ? -1.361 -8.625 -23.604 1.00 87.06 70 ASP A C 1
ATOM 556 O O . ASP A 1 70 ? -2.518 -8.239 -23.768 1.00 87.06 70 ASP A O 1
ATOM 560 N N . TYR A 1 71 ? -0.941 -9.052 -22.407 1.00 85.81 71 TYR A N 1
ATOM 561 C CA . TYR A 1 71 ? -1.790 -8.990 -21.223 1.00 85.81 71 TYR A CA 1
ATOM 562 C C . TYR A 1 71 ? -1.922 -7.547 -20.732 1.00 85.81 71 TYR A C 1
ATOM 564 O O . TYR A 1 71 ? -0.968 -6.956 -20.221 1.00 85.81 71 TYR A O 1
ATOM 572 N N . GLU A 1 72 ? -3.137 -7.019 -20.827 1.00 83.75 72 GLU A N 1
ATOM 573 C CA . GLU A 1 72 ? -3.538 -5.739 -20.259 1.00 83.75 72 GLU A CA 1
ATOM 574 C C . GLU A 1 72 ? -4.842 -5.924 -19.481 1.00 83.75 72 GLU A C 1
ATOM 576 O O . GLU A 1 72 ? -5.764 -6.617 -19.914 1.00 83.75 72 GLU A O 1
ATOM 581 N N . THR A 1 73 ? -4.918 -5.317 -18.302 1.00 88.31 73 THR A N 1
ATOM 582 C CA . THR A 1 73 ? -6.117 -5.319 -17.467 1.00 88.31 73 THR A CA 1
ATOM 583 C C . THR A 1 73 ? -6.304 -3.938 -16.871 1.00 88.31 73 THR A C 1
ATOM 585 O O . THR A 1 73 ? -5.326 -3.260 -16.581 1.00 88.31 73 THR A O 1
ATOM 588 N N . SER A 1 74 ? -7.559 -3.541 -16.691 1.00 88.75 74 SER A N 1
ATOM 589 C CA . SER A 1 74 ? -7.943 -2.312 -15.995 1.00 88.75 74 SER A CA 1
ATOM 590 C C . SER A 1 74 ? -8.430 -2.593 -14.573 1.00 88.75 74 SER A C 1
ATOM 592 O O . SER A 1 74 ? -9.076 -1.751 -13.956 1.00 88.75 74 SER A O 1
ATOM 594 N N . LEU A 1 75 ? -8.255 -3.821 -14.069 1.00 89.06 75 LEU A N 1
ATOM 595 C CA . LEU A 1 75 ? -8.778 -4.206 -12.758 1.00 89.06 75 LEU A CA 1
ATOM 596 C C . LEU A 1 75 ? -8.147 -3.367 -11.637 1.00 89.06 75 LEU A C 1
ATOM 598 O O . LEU A 1 75 ? -8.843 -2.970 -10.701 1.00 89.06 75 LEU A O 1
ATOM 602 N N . ASP A 1 76 ? -6.858 -3.064 -11.766 1.00 86.50 76 ASP A N 1
ATOM 603 C CA . ASP A 1 76 ? -6.076 -2.256 -10.833 1.00 86.50 76 ASP A CA 1
ATOM 604 C C . ASP A 1 76 ? -6.596 -0.815 -10.706 1.00 86.50 76 ASP A C 1
ATOM 606 O O . ASP A 1 76 ? -6.593 -0.263 -9.599 1.00 86.50 76 ASP A O 1
ATOM 610 N N . ASP A 1 77 ? -7.147 -0.242 -11.782 1.00 89.19 77 ASP A N 1
ATOM 611 C CA . ASP A 1 77 ? -7.784 1.083 -11.756 1.00 89.19 77 ASP A CA 1
ATOM 612 C C . ASP A 1 77 ? -8.958 1.142 -10.761 1.00 89.19 77 ASP A C 1
ATOM 614 O O . ASP A 1 77 ? -9.192 2.178 -10.128 1.00 89.19 77 ASP A O 1
ATOM 618 N N . TYR A 1 78 ? -9.676 0.028 -10.578 1.00 90.56 78 TYR A N 1
ATOM 619 C CA . TYR A 1 78 ? -10.807 -0.076 -9.652 1.00 90.56 78 TYR A CA 1
ATOM 620 C C . TYR A 1 78 ? -10.378 -0.570 -8.274 1.00 90.56 78 TYR A C 1
ATOM 622 O O . TYR A 1 78 ? -10.742 0.023 -7.251 1.00 90.56 78 TYR A O 1
ATOM 630 N N . THR A 1 79 ? -9.581 -1.642 -8.218 1.00 93.38 79 THR A N 1
ATOM 631 C CA . THR A 1 79 ? -9.183 -2.261 -6.946 1.00 93.38 79 THR A CA 1
ATOM 632 C C . THR A 1 79 ? -8.315 -1.342 -6.103 1.00 93.38 79 THR A C 1
ATOM 634 O O . THR A 1 79 ? -8.231 -1.529 -4.889 1.00 93.38 79 THR A O 1
ATOM 637 N N . ARG A 1 80 ? -7.746 -0.281 -6.686 1.00 93.50 80 ARG A N 1
ATOM 638 C CA . ARG A 1 80 ? -7.007 0.723 -5.923 1.00 93.50 80 ARG A CA 1
ATOM 639 C C . ARG A 1 80 ? -7.810 1.389 -4.804 1.00 93.50 80 ARG A C 1
ATOM 641 O O . ARG A 1 80 ? -7.207 1.843 -3.832 1.00 93.50 80 ARG A O 1
ATOM 648 N N . TYR A 1 81 ? -9.134 1.472 -4.958 1.00 95.12 81 TYR A N 1
ATOM 649 C CA . TYR A 1 81 ? -10.059 2.054 -3.981 1.00 95.12 81 TYR A CA 1
ATOM 650 C C . TYR A 1 81 ? -10.691 0.999 -3.068 1.00 95.12 81 TYR A C 1
ATOM 652 O O . TYR A 1 81 ? -11.435 1.356 -2.155 1.00 95.12 81 TYR A O 1
ATOM 660 N N . ALA A 1 82 ? -10.376 -0.285 -3.267 1.00 96.88 82 ALA A N 1
ATOM 661 C CA . ALA A 1 82 ? -10.904 -1.368 -2.448 1.00 96.88 82 ALA A CA 1
A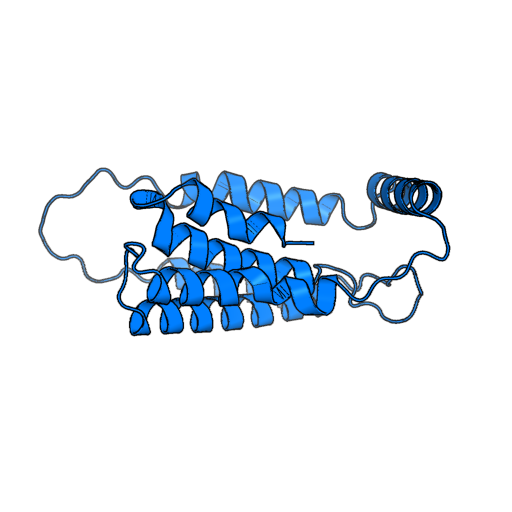TOM 662 C C . ALA A 1 82 ? -10.660 -1.151 -0.944 1.00 96.88 82 ALA A C 1
ATOM 664 O O . ALA A 1 82 ? -11.617 -1.317 -0.195 1.00 96.88 82 ALA A O 1
ATOM 665 N N . PRO A 1 83 ? -9.488 -0.680 -0.462 1.00 97.50 83 PRO A N 1
ATOM 666 C CA . PRO A 1 83 ? -9.314 -0.427 0.970 1.00 97.50 83 PRO A CA 1
ATOM 667 C C . PRO A 1 83 ? -10.243 0.665 1.519 1.00 97.50 83 PRO A C 1
ATOM 669 O O . PRO A 1 83 ? -10.709 0.569 2.649 1.00 97.50 83 PRO A O 1
ATOM 672 N N . VAL A 1 84 ? -10.562 1.682 0.714 1.00 97.62 84 VAL A N 1
ATOM 673 C CA . VAL A 1 84 ? -11.530 2.723 1.097 1.00 97.62 84 VAL A CA 1
ATOM 674 C C . VAL A 1 84 ? -12.926 2.123 1.233 1.00 97.62 84 VAL A C 1
ATOM 676 O O . VAL A 1 84 ? -13.623 2.401 2.204 1.00 97.62 84 VAL A O 1
ATOM 679 N N . ALA A 1 85 ? -13.325 1.268 0.289 1.00 97.56 85 ALA A N 1
ATOM 680 C CA . ALA A 1 85 ? -14.587 0.544 0.384 1.00 97.56 85 ALA A CA 1
ATOM 681 C C . ALA A 1 85 ? -14.608 -0.376 1.616 1.00 97.56 85 ALA A C 1
ATOM 683 O O . ALA A 1 85 ? -15.583 -0.364 2.361 1.00 97.56 85 ALA A O 1
ATOM 684 N N . THR A 1 86 ? -13.520 -1.109 1.875 1.00 96.94 86 THR A N 1
ATOM 685 C CA . THR A 1 86 ? -13.361 -1.973 3.054 1.00 96.94 86 THR A CA 1
ATOM 686 C C . THR A 1 86 ? -13.588 -1.208 4.353 1.00 96.94 86 THR A C 1
ATOM 688 O O . THR A 1 86 ? -14.297 -1.711 5.219 1.00 96.94 86 THR A O 1
ATOM 691 N N . LEU A 1 87 ? -13.032 0.002 4.474 1.00 97.50 87 LEU A N 1
ATOM 692 C CA . LEU A 1 87 ? -13.190 0.856 5.652 1.00 97.50 87 LEU A CA 1
ATOM 693 C C . LEU A 1 87 ? -14.672 1.098 5.977 1.00 97.50 87 LEU A C 1
ATOM 695 O O . LEU A 1 87 ? -15.141 0.745 7.056 1.00 97.50 87 LEU A O 1
ATOM 699 N N . TYR A 1 88 ? -15.431 1.616 5.011 1.00 97.88 88 TYR A N 1
ATOM 700 C CA . TYR A 1 88 ? -16.832 1.975 5.235 1.00 97.88 88 TYR A CA 1
ATOM 701 C C . TYR A 1 88 ? -17.776 0.768 5.263 1.00 97.88 88 TYR A C 1
ATOM 703 O O . TYR A 1 88 ? -18.762 0.780 5.996 1.00 97.88 88 TYR A O 1
ATOM 711 N N . ILE A 1 89 ? -17.489 -0.296 4.506 1.00 97.62 89 ILE A N 1
ATOM 712 C CA . ILE A 1 89 ? -18.262 -1.544 4.584 1.00 97.62 89 ILE A CA 1
ATOM 713 C C . ILE A 1 89 ? -18.113 -2.170 5.973 1.00 97.62 89 ILE A C 1
ATOM 715 O O . ILE A 1 89 ? -19.100 -2.653 6.524 1.00 97.62 89 ILE A O 1
ATOM 719 N N . ALA A 1 90 ? -16.912 -2.149 6.554 1.00 96.94 90 ALA A N 1
ATOM 720 C CA . ALA A 1 90 ? -16.679 -2.666 7.898 1.00 96.94 90 ALA A CA 1
ATOM 721 C C . ALA A 1 90 ? -17.443 -1.868 8.967 1.00 96.94 90 ALA A C 1
ATOM 723 O O . ALA A 1 90 ? -18.058 -2.480 9.843 1.00 96.94 90 ALA A O 1
ATOM 724 N N . ASP A 1 91 ? -17.484 -0.537 8.850 1.00 94.69 91 ASP A N 1
ATOM 725 C CA . ASP A 1 91 ? -18.309 0.323 9.709 1.00 94.69 91 ASP A CA 1
ATOM 726 C C . ASP A 1 91 ? -19.804 -0.023 9.590 1.00 94.69 91 ASP A C 1
ATOM 728 O O . ASP A 1 91 ? -20.483 -0.221 10.599 1.00 94.69 91 ASP A O 1
ATOM 732 N N . LEU A 1 92 ? -20.320 -0.161 8.361 1.00 96.81 92 LEU A N 1
ATOM 733 C CA . LEU A 1 92 ? -21.719 -0.541 8.111 1.00 96.81 92 LEU A CA 1
ATOM 734 C C . LEU A 1 92 ? -22.049 -1.948 8.626 1.00 96.81 92 LEU A C 1
ATOM 736 O O . LEU A 1 92 ? -23.165 -2.196 9.079 1.00 96.81 92 LEU A O 1
ATOM 740 N N . ALA A 1 93 ? -21.081 -2.862 8.579 1.00 96.38 93 ALA A N 1
ATOM 741 C CA . ALA A 1 93 ? -21.194 -4.209 9.129 1.00 96.38 93 ALA A CA 1
ATOM 742 C C . ALA A 1 93 ? -21.058 -4.251 10.665 1.00 96.38 93 ALA A C 1
ATOM 744 O O . ALA A 1 93 ? -21.143 -5.329 11.255 1.00 96.38 93 ALA A O 1
ATOM 745 N N . GLY A 1 94 ? -20.844 -3.106 11.324 1.00 95.12 94 GLY A N 1
ATOM 746 C CA . GLY A 1 94 ? -20.730 -3.007 12.778 1.00 95.12 94 GLY A CA 1
ATOM 747 C C . GLY A 1 94 ? -19.419 -3.560 13.336 1.00 95.12 94 GLY A C 1
ATOM 748 O O . GLY A 1 94 ? -19.349 -3.901 14.520 1.00 95.12 94 GLY A O 1
ATOM 749 N N . VAL A 1 95 ? -18.374 -3.676 12.509 1.00 96.69 95 VAL A N 1
ATOM 750 C CA . VAL A 1 95 ? -17.046 -4.062 12.991 1.00 96.69 95 VAL A CA 1
ATOM 751 C C . VAL A 1 95 ? -16.504 -2.932 13.856 1.00 96.69 95 VAL A C 1
ATOM 753 O O . VAL A 1 95 ? -16.508 -1.769 13.468 1.00 96.69 95 VAL A O 1
ATOM 756 N N . LYS A 1 96 ? -16.016 -3.272 15.050 1.00 96.81 96 LYS A N 1
ATOM 757 C CA . LYS A 1 96 ? -15.471 -2.285 15.980 1.00 96.81 96 LYS A CA 1
ATOM 758 C C . LYS A 1 96 ? -14.209 -1.637 15.399 1.00 96.81 96 LYS A C 1
ATOM 760 O O . LYS A 1 96 ? -13.146 -2.253 15.432 1.00 96.81 96 LYS A O 1
ATOM 765 N N . ALA A 1 97 ? -14.319 -0.411 14.908 1.00 97.06 97 ALA A N 1
ATOM 766 C CA . ALA A 1 97 ? -13.173 0.420 14.558 1.00 97.06 97 ALA A CA 1
ATOM 767 C C . ALA A 1 97 ? -12.570 1.099 15.800 1.00 97.06 97 ALA A C 1
ATOM 769 O O . ALA A 1 97 ? -13.217 1.204 16.848 1.00 97.06 97 ALA A O 1
ATOM 770 N N . GLU A 1 98 ? -11.325 1.554 15.682 1.00 97.19 98 GLU A N 1
ATOM 771 C CA . GLU A 1 98 ? -10.644 2.342 16.711 1.00 97.19 98 GLU A CA 1
ATOM 772 C C . GLU A 1 98 ? -11.272 3.737 16.843 1.00 97.19 98 GLU A C 1
ATOM 774 O O . GLU A 1 98 ? -11.512 4.202 17.959 1.00 97.19 98 GLU A O 1
ATOM 779 N N . ASN A 1 99 ? -11.575 4.389 15.715 1.00 97.12 99 ASN A N 1
ATOM 780 C CA . ASN A 1 99 ? -12.125 5.742 15.681 1.00 97.12 99 ASN A CA 1
ATOM 781 C C . ASN A 1 99 ? -13.561 5.791 15.140 1.00 97.12 99 ASN A C 1
ATOM 783 O O . ASN A 1 99 ? -14.027 4.916 14.410 1.00 97.12 99 ASN A O 1
ATOM 787 N N . HIS A 1 100 ? -14.259 6.884 15.459 1.00 96.38 100 HIS A N 1
ATOM 788 C CA . HIS A 1 100 ? -15.548 7.217 14.854 1.00 96.38 100 HIS A CA 1
ATOM 789 C C . HIS A 1 100 ? -15.379 7.547 13.359 1.00 96.38 100 HIS A C 1
ATOM 791 O O . HIS A 1 100 ? -14.388 8.174 12.982 1.00 96.38 100 HIS A O 1
ATOM 797 N N . TRP A 1 101 ? -16.362 7.206 12.514 1.00 94.38 101 TRP A N 1
ATOM 798 C CA . TRP A 1 101 ? -16.298 7.323 11.041 1.00 94.38 101 TRP A CA 1
ATOM 799 C C . TRP A 1 101 ? -15.815 8.694 10.524 1.00 94.38 101 TRP A C 1
ATOM 801 O O . TRP A 1 101 ? -15.139 8.794 9.496 1.00 94.38 101 TRP A O 1
ATOM 811 N N . PHE A 1 102 ? -16.129 9.771 11.251 1.00 96.94 102 PHE A N 1
ATOM 812 C CA . PHE A 1 102 ? -15.664 11.121 10.924 1.00 96.94 102 PHE A CA 1
ATOM 813 C C . PHE A 1 102 ? -14.137 11.261 11.047 1.00 96.94 102 PHE A C 1
ATOM 815 O O . PHE A 1 102 ? -13.481 11.798 10.153 1.00 96.94 102 PHE A O 1
ATOM 822 N N . ASP A 1 103 ? -13.555 10.743 12.129 1.00 97.75 103 ASP A N 1
ATOM 823 C CA . ASP A 1 103 ? -12.109 10.760 12.347 1.00 97.75 103 ASP A CA 1
ATOM 824 C C . ASP A 1 103 ? -11.385 9.808 11.395 1.00 97.75 103 ASP A C 1
ATOM 826 O O . ASP A 1 103 ? -10.332 10.175 10.870 1.00 97.75 103 ASP A O 1
ATOM 830 N N . GLN A 1 104 ? -11.984 8.655 11.083 1.00 97.44 104 GLN A N 1
ATOM 831 C CA . GLN A 1 104 ? -11.471 7.756 10.045 1.00 97.44 104 GLN A CA 1
ATOM 832 C C . GLN A 1 104 ? -11.371 8.476 8.694 1.00 97.44 104 GLN A C 1
ATOM 834 O O . GLN A 1 104 ? -10.331 8.460 8.040 1.00 97.44 104 GLN A O 1
ATOM 839 N N . THR A 1 105 ? -12.437 9.183 8.304 1.00 98.12 105 THR A N 1
ATOM 840 C CA . THR A 1 105 ? -12.501 9.939 7.043 1.00 98.12 105 THR A CA 1
ATOM 841 C C . THR A 1 105 ? -11.472 11.069 7.015 1.00 98.12 105 THR A C 1
ATOM 843 O O . THR A 1 105 ? -10.804 11.287 6.004 1.00 98.12 105 THR A O 1
ATOM 846 N N . LYS A 1 106 ? -11.285 11.766 8.139 1.00 98.38 106 LYS A N 1
ATOM 847 C CA . LYS A 1 106 ? -10.244 12.790 8.292 1.00 98.38 106 LYS A CA 1
ATOM 848 C C . LYS A 1 106 ? -8.843 12.195 8.126 1.00 98.38 106 LYS A C 1
ATOM 850 O O . LYS A 1 106 ? -8.037 12.736 7.369 1.00 98.38 106 LYS A O 1
ATOM 855 N N . ASN A 1 107 ? -8.559 11.077 8.794 1.00 97.94 107 ASN A N 1
ATOM 856 C CA . ASN A 1 107 ? -7.276 10.378 8.696 1.00 97.94 107 ASN A CA 1
ATOM 857 C C . ASN A 1 107 ? -7.021 9.874 7.272 1.00 97.94 107 ASN A C 1
ATOM 859 O O . ASN A 1 107 ? -5.908 10.014 6.757 1.00 97.94 107 ASN A O 1
ATOM 863 N N . LEU A 1 108 ? -8.058 9.357 6.612 1.00 98.31 108 LEU A N 1
ATOM 864 C CA . LEU A 1 108 ? -8.021 8.946 5.216 1.00 98.31 108 LEU A CA 1
ATOM 865 C C . LEU A 1 108 ? -7.669 10.111 4.291 1.00 98.31 108 LEU A C 1
ATOM 867 O O . LEU A 1 108 ? -6.729 10.000 3.506 1.00 98.31 108 LEU A O 1
ATOM 871 N N . ALA A 1 109 ? -8.366 11.240 4.422 1.00 98.31 109 ALA A N 1
ATOM 872 C CA . ALA A 1 109 ? -8.128 12.425 3.605 1.00 98.31 109 ALA A CA 1
ATOM 873 C C . ALA A 1 109 ? -6.697 12.956 3.771 1.00 98.31 109 ALA A C 1
ATOM 875 O O . ALA A 1 109 ? -6.006 13.193 2.780 1.00 98.31 109 ALA A O 1
ATOM 876 N N . ILE A 1 110 ? -6.220 13.084 5.013 1.00 98.19 110 ILE A N 1
ATOM 877 C CA . ILE A 1 110 ? -4.847 13.527 5.299 1.00 98.19 110 ILE A CA 1
ATOM 878 C C . ILE A 1 110 ? -3.835 12.565 4.671 1.00 98.19 110 ILE A C 1
ATOM 880 O O . ILE A 1 110 ? -2.895 13.006 4.007 1.00 98.19 110 ILE A O 1
ATOM 884 N N . SER A 1 111 ? -4.048 11.258 4.837 1.00 97.50 111 SER A N 1
ATOM 885 C CA . SER A 1 111 ? -3.162 10.224 4.293 1.00 97.50 111 SER A CA 1
ATOM 886 C C . SER A 1 111 ? -3.110 10.270 2.767 1.00 97.50 111 SER A C 1
ATOM 888 O O . SER A 1 111 ? -2.027 10.238 2.190 1.00 97.50 111 SER A O 1
ATOM 890 N N . MET A 1 112 ? -4.258 10.413 2.103 1.00 97.44 112 MET A N 1
ATOM 891 C CA . MET A 1 112 ? -4.340 10.532 0.645 1.00 97.44 112 MET A CA 1
ATOM 892 C C . MET A 1 112 ? -3.646 11.791 0.124 1.00 97.44 112 MET A C 1
ATOM 894 O O . MET A 1 112 ? -2.887 11.701 -0.841 1.00 97.44 112 MET A O 1
ATOM 898 N N . ILE A 1 113 ? -3.863 12.943 0.766 1.00 97.81 113 ILE A N 1
ATOM 899 C CA . ILE A 1 113 ? -3.242 14.214 0.367 1.00 97.81 113 ILE A CA 1
ATOM 900 C C . ILE A 1 113 ? -1.722 14.126 0.498 1.00 97.81 113 ILE A C 1
ATOM 902 O O . ILE A 1 113 ? -1.005 14.459 -0.445 1.00 97.81 113 ILE A O 1
ATOM 906 N N . LEU A 1 114 ? -1.221 13.660 1.645 1.00 96.75 114 LEU A N 1
ATOM 907 C CA . LEU A 1 114 ? 0.219 13.531 1.864 1.00 96.75 114 LEU A CA 1
ATOM 908 C C . LEU A 1 114 ? 0.840 12.568 0.853 1.00 96.75 114 LEU A C 1
ATOM 910 O O . LEU A 1 114 ? 1.848 12.901 0.229 1.00 96.75 114 LEU A O 1
ATOM 914 N N . THR A 1 115 ? 0.217 11.409 0.645 1.00 96.00 115 THR A N 1
ATOM 915 C CA . THR A 1 115 ? 0.678 10.429 -0.338 1.00 96.00 115 THR A CA 1
ATOM 916 C C . THR A 1 115 ? 0.712 11.012 -1.746 1.00 96.00 115 THR A C 1
ATOM 918 O O . THR A 1 115 ? 1.738 10.896 -2.408 1.00 96.00 115 THR A O 1
ATOM 921 N N . ASP A 1 116 ? -0.342 11.688 -2.207 1.00 95.12 116 ASP A N 1
ATOM 922 C CA . ASP A 1 116 ? -0.361 12.290 -3.546 1.00 95.12 116 ASP A CA 1
ATOM 923 C C . ASP A 1 116 ? 0.745 13.347 -3.709 1.00 95.12 116 ASP A C 1
ATOM 925 O O . ASP A 1 116 ? 1.490 13.317 -4.695 1.00 95.12 116 ASP A O 1
ATOM 929 N N . VAL A 1 117 ? 0.929 14.215 -2.707 1.00 95.12 117 VAL A N 1
ATOM 930 C CA . VAL A 1 117 ? 1.999 15.224 -2.691 1.00 95.12 117 VAL A CA 1
ATOM 931 C C . VAL A 1 117 ? 3.375 14.567 -2.806 1.00 95.12 117 VAL A C 1
ATOM 933 O O . VAL A 1 117 ? 4.161 14.943 -3.681 1.00 95.12 117 VAL A O 1
ATOM 936 N N . PHE A 1 118 ? 3.673 13.567 -1.971 1.00 92.38 118 PHE A N 1
ATOM 937 C CA . PHE A 1 118 ? 4.974 12.897 -1.987 1.00 92.38 118 PHE A CA 1
ATOM 938 C C . PHE A 1 118 ? 5.190 12.081 -3.262 1.00 92.38 118 PHE A C 1
ATOM 940 O O . PHE A 1 118 ? 6.239 12.206 -3.894 1.00 92.38 118 PHE A O 1
ATOM 947 N N . THR A 1 119 ? 4.201 11.303 -3.699 1.00 92.50 119 THR A N 1
ATOM 948 C CA . THR A 1 119 ? 4.280 10.499 -4.924 1.00 92.50 119 THR A CA 1
ATOM 949 C C . THR A 1 119 ? 4.533 11.381 -6.142 1.00 92.50 119 THR A C 1
ATOM 951 O O . THR A 1 119 ? 5.423 11.082 -6.941 1.00 92.50 119 THR A O 1
ATOM 954 N N . ARG A 1 120 ? 3.817 12.505 -6.285 1.00 91.12 120 ARG A N 1
ATOM 955 C CA . ARG A 1 120 ? 4.046 13.451 -7.390 1.00 91.12 120 ARG A CA 1
ATOM 956 C C . ARG A 1 120 ? 5.398 14.138 -7.294 1.00 91.12 120 ARG A C 1
ATOM 958 O O . ARG A 1 120 ? 6.048 14.316 -8.324 1.00 91.12 120 ARG A O 1
ATOM 965 N N . ALA A 1 121 ? 5.819 14.524 -6.091 1.00 90.69 121 ALA A N 1
ATOM 966 C CA . ALA A 1 121 ? 7.131 15.121 -5.888 1.00 90.69 121 ALA A CA 1
ATOM 967 C C . ALA A 1 121 ? 8.236 14.152 -6.325 1.00 90.69 121 ALA A C 1
ATOM 969 O O . ALA A 1 121 ? 9.102 14.537 -7.104 1.00 90.69 121 ALA A O 1
ATOM 970 N N . ILE A 1 122 ? 8.180 12.889 -5.903 1.00 89.88 122 ILE A N 1
ATOM 971 C CA . ILE A 1 122 ? 9.197 11.894 -6.257 1.00 89.88 122 ILE A CA 1
ATOM 972 C C . ILE A 1 122 ? 9.184 11.606 -7.766 1.00 89.88 122 ILE A C 1
ATOM 974 O O . ILE A 1 122 ? 10.244 11.664 -8.389 1.00 89.88 122 ILE A O 1
ATOM 978 N N . LYS A 1 123 ? 8.005 11.394 -8.374 1.00 90.50 123 LYS A N 1
ATOM 979 C CA . LYS A 1 123 ? 7.865 11.170 -9.828 1.00 90.50 123 LYS A CA 1
ATOM 980 C C . LYS A 1 123 ? 8.566 12.245 -10.653 1.00 90.50 123 LYS A C 1
ATOM 982 O O . LYS A 1 123 ? 9.358 11.929 -11.534 1.00 90.50 123 LYS A O 1
ATOM 987 N N . LYS A 1 124 ? 8.348 13.511 -10.293 1.00 87.44 124 LYS A N 1
ATOM 988 C CA . LYS A 1 124 ? 8.945 14.667 -10.976 1.00 87.44 124 LYS A CA 1
ATOM 989 C C . LYS A 1 124 ? 10.448 14.840 -10.744 1.00 87.44 124 LYS A C 1
ATOM 991 O O . LYS A 1 124 ? 11.034 15.706 -11.380 1.00 87.44 124 LYS A O 1
ATOM 996 N N . ASN A 1 125 ? 11.057 14.108 -9.812 1.00 86.00 125 ASN A N 1
ATOM 997 C CA . ASN A 1 125 ? 12.484 14.231 -9.502 1.00 86.00 125 ASN A CA 1
ATOM 998 C C . ASN A 1 125 ? 13.307 13.014 -9.946 1.00 86.00 125 ASN A C 1
ATOM 1000 O O . ASN A 1 125 ? 14.501 13.173 -10.181 1.00 86.00 125 ASN A O 1
ATOM 1004 N N . ILE A 1 126 ? 12.701 11.826 -10.055 1.00 82.56 126 ILE A N 1
ATOM 1005 C CA . ILE A 1 126 ? 13.403 10.591 -10.448 1.00 82.56 126 ILE A CA 1
ATOM 1006 C C . ILE A 1 126 ? 13.410 10.381 -11.975 1.00 82.56 126 ILE A C 1
ATOM 1008 O O . ILE A 1 126 ? 14.302 9.700 -12.464 1.00 82.56 126 ILE A O 1
ATOM 1012 N N . PHE A 1 127 ? 12.488 11.003 -12.730 1.00 83.00 127 PHE A N 1
ATOM 1013 C CA . PHE A 1 127 ? 12.459 10.992 -14.209 1.00 83.00 127 PHE A CA 1
ATOM 1014 C C . PHE A 1 127 ? 12.615 9.593 -14.829 1.00 83.00 127 PHE A C 1
ATOM 1016 O O . PHE A 1 127 ? 13.410 9.373 -15.740 1.00 83.00 127 PHE A O 1
ATOM 1023 N N . LYS A 1 128 ? 11.867 8.618 -14.310 1.00 85.94 128 LYS A N 1
ATOM 1024 C CA . LYS A 1 128 ? 11.914 7.246 -14.812 1.00 85.94 128 LYS A CA 1
ATOM 1025 C C . LYS A 1 128 ? 10.983 7.084 -16.007 1.00 85.94 128 LYS A C 1
ATOM 1027 O O . LYS A 1 128 ? 9.761 7.138 -15.833 1.00 85.94 128 LYS A O 1
ATOM 1032 N N . THR A 1 129 ? 11.551 6.809 -17.176 1.00 88.69 129 THR A N 1
ATOM 1033 C CA . THR A 1 129 ? 10.804 6.470 -18.393 1.00 88.69 129 THR A CA 1
ATOM 1034 C C . THR A 1 129 ? 9.993 5.195 -18.196 1.00 88.69 129 THR A C 1
ATOM 1036 O O . THR A 1 129 ? 10.469 4.200 -17.641 1.00 88.69 129 THR A O 1
ATOM 1039 N N . ARG A 1 130 ? 8.729 5.231 -18.612 1.00 86.31 130 ARG A N 1
ATOM 1040 C CA . ARG A 1 130 ? 7.853 4.061 -18.581 1.00 86.31 130 ARG A CA 1
ATOM 1041 C C . ARG A 1 130 ? 8.310 2.995 -19.587 1.00 86.31 130 ARG A C 1
ATOM 1043 O O . ARG A 1 130 ? 8.910 3.342 -20.601 1.00 86.31 130 ARG A O 1
ATOM 1050 N N . PRO A 1 131 ? 7.985 1.710 -19.357 1.00 81.88 131 PRO A N 1
ATOM 1051 C CA . PRO A 1 131 ? 8.336 0.635 -20.289 1.00 81.88 131 PRO A CA 1
ATOM 1052 C C . PRO A 1 131 ? 7.778 0.811 -21.710 1.00 81.88 131 PRO A C 1
ATOM 1054 O O . PRO A 1 131 ? 8.350 0.279 -22.652 1.00 81.88 131 PRO A O 1
ATOM 1057 N N . ASP A 1 132 ? 6.670 1.539 -21.857 1.00 81.81 132 ASP A N 1
ATOM 1058 C CA . ASP A 1 132 ? 6.021 1.880 -23.131 1.00 81.81 132 ASP A CA 1
ATOM 1059 C C . ASP A 1 132 ? 6.557 3.183 -23.762 1.00 81.81 132 ASP A C 1
ATOM 1061 O O . ASP A 1 132 ? 6.124 3.571 -24.843 1.00 81.81 132 ASP A O 1
ATOM 1065 N N . GLY A 1 133 ? 7.471 3.891 -23.087 1.00 83.44 133 GLY A N 1
ATOM 1066 C CA . GLY A 1 133 ? 8.017 5.174 -23.532 1.00 83.44 133 GLY A CA 1
ATOM 1067 C C . GLY A 1 133 ? 7.053 6.364 -23.442 1.00 83.44 133 GLY A C 1
ATOM 1068 O O . GLY A 1 133 ? 7.394 7.444 -23.916 1.00 83.44 133 GLY A O 1
ATOM 1069 N N . SER A 1 134 ? 5.868 6.219 -22.838 1.00 86.31 134 SER A N 1
ATOM 1070 C CA . SER A 1 134 ? 4.828 7.263 -22.895 1.00 86.31 134 SER A CA 1
ATOM 1071 C C . SER A 1 134 ? 5.134 8.515 -22.061 1.00 86.31 134 SER A C 1
ATOM 1073 O O . SER A 1 134 ? 4.627 9.594 -22.364 1.00 86.31 134 SER A O 1
ATOM 1075 N N . ASN A 1 135 ? 5.917 8.394 -20.982 1.00 88.25 135 ASN A N 1
ATOM 1076 C CA . ASN A 1 135 ? 6.398 9.513 -20.160 1.00 88.25 135 ASN A CA 1
ATOM 1077 C C . ASN A 1 135 ? 7.494 9.081 -19.170 1.00 88.25 135 ASN A C 1
ATOM 1079 O O . ASN A 1 135 ? 7.713 7.890 -18.951 1.00 88.25 135 ASN A O 1
ATOM 1083 N N . ASP A 1 136 ? 8.082 10.067 -18.483 1.00 88.12 136 ASP A N 1
ATOM 1084 C CA . ASP A 1 136 ? 9.143 9.892 -17.477 1.00 88.12 136 ASP A CA 1
ATOM 1085 C C . ASP A 1 136 ? 8.647 9.886 -16.020 1.00 88.12 136 ASP A C 1
ATOM 1087 O O . ASP A 1 136 ? 9.388 10.177 -15.082 1.00 88.12 136 ASP A O 1
ATOM 1091 N N . ASN A 1 137 ? 7.371 9.557 -15.801 1.00 88.88 137 ASN A N 1
ATOM 1092 C CA . ASN A 1 137 ? 6.749 9.558 -14.475 1.00 88.88 137 ASN A CA 1
ATOM 1093 C C . ASN A 1 137 ? 6.412 8.137 -13.993 1.00 88.88 137 ASN A C 1
ATOM 1095 O O . ASN A 1 137 ? 5.360 7.928 -13.375 1.00 88.88 137 ASN A O 1
ATOM 1099 N N . ALA A 1 138 ? 7.262 7.145 -14.277 1.00 88.19 138 ALA A N 1
ATOM 1100 C CA . ALA A 1 138 ? 6.988 5.748 -13.933 1.00 88.19 138 ALA A CA 1
ATOM 1101 C C . ALA A 1 138 ? 7.109 5.458 -12.424 1.00 88.19 138 ALA A C 1
ATOM 1103 O O . ALA A 1 138 ? 6.270 4.747 -11.875 1.00 88.19 138 ALA A O 1
ATOM 1104 N N . PHE A 1 139 ? 8.081 6.051 -11.721 1.00 91.31 139 PHE A N 1
ATOM 1105 C CA . PHE A 1 139 ? 8.370 5.725 -10.316 1.00 91.31 139 PHE A CA 1
ATOM 1106 C C . PHE A 1 139 ? 8.104 6.885 -9.346 1.00 91.31 139 PHE A C 1
ATOM 1108 O O . PHE A 1 139 ? 8.504 8.007 -9.647 1.00 91.31 139 PHE A O 1
ATOM 1115 N N . PRO A 1 140 ? 7.519 6.635 -8.158 1.00 91.75 140 PRO A N 1
ATOM 1116 C CA . PRO A 1 140 ? 6.888 5.384 -7.710 1.00 91.75 140 PRO A CA 1
ATOM 1117 C C . PRO A 1 140 ? 5.500 5.199 -8.343 1.00 91.75 140 PRO A C 1
ATOM 1119 O O . PRO A 1 140 ? 4.965 6.144 -8.917 1.00 91.75 140 PRO A O 1
ATOM 1122 N N . SER A 1 141 ? 4.885 4.017 -8.247 1.00 91.88 141 SER A N 1
ATOM 1123 C CA . SER A 1 141 ? 3.526 3.782 -8.768 1.00 91.88 141 SER A CA 1
ATOM 1124 C C . SER A 1 141 ? 2.472 4.596 -8.006 1.00 91.88 141 SER A C 1
ATOM 1126 O O . SER A 1 141 ? 2.473 4.641 -6.776 1.00 91.88 141 SER A O 1
ATOM 1128 N N . GLY A 1 142 ? 1.562 5.250 -8.736 1.00 91.50 142 GLY A N 1
ATOM 1129 C CA . GLY A 1 142 ? 0.466 6.019 -8.136 1.00 91.50 142 GLY A CA 1
ATOM 1130 C C . GLY A 1 142 ? -0.673 5.141 -7.611 1.00 91.50 142 GLY A C 1
ATOM 1131 O O . GLY A 1 142 ? -1.268 5.480 -6.590 1.00 91.50 142 GLY A O 1
ATOM 1132 N N . HIS A 1 143 ? -0.964 4.024 -8.289 1.00 91.94 143 HIS A N 1
ATOM 1133 C CA . HIS A 1 143 ? -1.935 3.011 -7.852 1.00 91.94 143 HIS A CA 1
ATOM 1134 C C . HIS A 1 143 ? -1.504 2.440 -6.509 1.00 91.94 143 HIS A C 1
ATOM 1136 O O . HIS A 1 143 ? -2.127 2.753 -5.493 1.00 91.94 143 HIS A O 1
ATOM 1142 N N . THR A 1 144 ? -0.332 1.812 -6.484 1.00 94.50 144 THR A N 1
ATOM 1143 C CA . THR A 1 144 ? 0.282 1.261 -5.277 1.00 94.50 144 THR A CA 1
ATOM 1144 C C . THR A 1 144 ? 0.368 2.272 -4.136 1.00 94.50 144 THR A C 1
ATOM 1146 O O . THR A 1 144 ? 0.005 1.942 -3.014 1.00 94.50 144 THR A O 1
ATOM 1149 N N . SER A 1 145 ? 0.805 3.516 -4.394 1.00 95.25 145 SER A N 1
ATOM 1150 C CA . SER A 1 145 ? 0.955 4.527 -3.331 1.00 95.25 145 SER A CA 1
ATOM 1151 C C . SER A 1 145 ? -0.377 4.827 -2.629 1.00 95.25 145 SER A C 1
ATOM 1153 O O . SER A 1 145 ? -0.453 4.793 -1.402 1.00 95.25 145 SER A O 1
ATOM 1155 N N . ILE A 1 146 ? -1.436 5.105 -3.399 1.00 95.50 146 ILE A N 1
ATOM 1156 C CA . ILE A 1 146 ? -2.761 5.457 -2.856 1.00 95.50 146 ILE A CA 1
ATOM 1157 C C . ILE A 1 146 ? -3.395 4.255 -2.151 1.00 95.50 146 ILE A C 1
ATOM 1159 O O . ILE A 1 146 ? -3.973 4.392 -1.068 1.00 95.50 146 ILE A O 1
ATOM 1163 N N . THR A 1 147 ? -3.270 3.069 -2.740 1.00 96.62 147 THR A N 1
ATOM 1164 C CA . THR A 1 147 ? -3.845 1.844 -2.181 1.00 96.62 147 THR A CA 1
ATOM 1165 C C . THR A 1 147 ? -3.129 1.413 -0.914 1.00 96.62 147 THR A C 1
ATOM 1167 O O . THR A 1 147 ? -3.785 1.074 0.063 1.00 96.62 147 THR A O 1
ATOM 1170 N N . PHE A 1 148 ? -1.801 1.522 -0.867 1.00 96.88 148 PHE A N 1
ATOM 1171 C CA . PHE A 1 148 ? -1.044 1.277 0.356 1.00 96.88 148 PHE A CA 1
ATOM 1172 C C . PHE A 1 148 ? -1.437 2.266 1.459 1.00 96.88 148 PHE A C 1
ATOM 1174 O O . PHE A 1 148 ? -1.681 1.851 2.585 1.00 96.88 148 PHE A O 1
ATOM 1181 N N . ALA A 1 149 ? -1.569 3.558 1.138 1.00 97.50 149 ALA A N 1
ATOM 1182 C CA . ALA A 1 149 ? -1.950 4.578 2.115 1.00 97.50 149 ALA A CA 1
ATOM 1183 C C . ALA A 1 149 ? -3.358 4.353 2.689 1.00 97.50 149 ALA A C 1
ATOM 1185 O O . ALA A 1 149 ? -3.548 4.413 3.902 1.00 97.50 149 ALA A O 1
ATOM 1186 N N . SER A 1 150 ? -4.342 4.058 1.838 1.00 97.81 150 SER A N 1
ATOM 1187 C CA . SER A 1 150 ? -5.697 3.716 2.294 1.00 97.81 150 SER A CA 1
ATOM 1188 C C . SER A 1 150 ? -5.739 2.372 3.034 1.00 97.81 150 SER A C 1
ATOM 119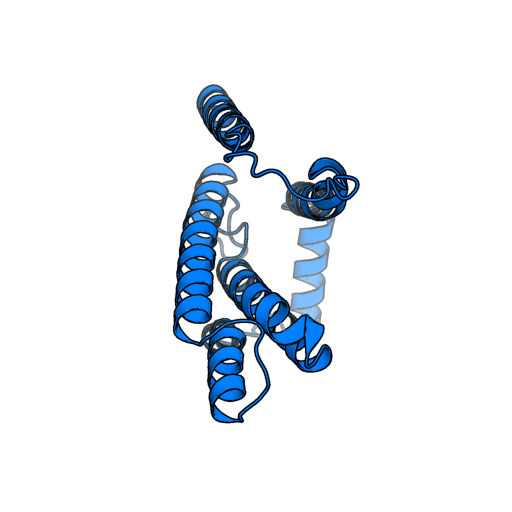0 O O . SER A 1 150 ? -6.418 2.262 4.051 1.00 97.81 150 SER A O 1
ATOM 1192 N N . GLY A 1 151 ? -4.947 1.381 2.614 1.00 98.00 151 GLY A N 1
ATOM 1193 C CA . GLY A 1 151 ? -4.741 0.128 3.346 1.00 98.00 151 GLY A CA 1
ATOM 1194 C C . GLY A 1 151 ? -4.129 0.336 4.733 1.00 98.00 151 GLY A C 1
ATOM 1195 O O . GLY A 1 151 ? -4.547 -0.315 5.686 1.00 98.00 151 GLY A O 1
ATOM 1196 N N . SER A 1 152 ? -3.212 1.294 4.891 1.00 97.56 152 SER A N 1
ATOM 1197 C CA . SER A 1 152 ? -2.685 1.683 6.202 1.00 97.56 152 SER A CA 1
ATOM 1198 C C . SER A 1 152 ? -3.740 2.310 7.103 1.00 97.56 152 SER A C 1
ATOM 1200 O O . SER A 1 152 ? -3.710 2.067 8.305 1.00 97.56 152 SER A O 1
ATOM 1202 N N . VAL A 1 153 ? -4.695 3.059 6.548 1.00 98.25 153 VAL A N 1
ATOM 1203 C CA . VAL A 1 153 ? -5.831 3.572 7.327 1.00 98.25 153 VAL A CA 1
ATOM 1204 C C . VAL A 1 153 ? -6.697 2.411 7.815 1.00 98.25 153 VAL A C 1
ATOM 1206 O O . VAL A 1 153 ? -6.935 2.315 9.012 1.00 98.25 153 VAL A O 1
ATOM 1209 N N . VAL A 1 154 ? -7.066 1.465 6.940 1.00 98.44 154 VAL A N 1
ATOM 1210 C CA . VAL A 1 154 ? -7.780 0.231 7.342 1.00 98.44 154 VAL A CA 1
ATOM 1211 C C . VAL A 1 154 ? -7.019 -0.514 8.442 1.00 98.44 154 VAL A C 1
ATOM 1213 O O . VAL A 1 154 ? -7.607 -0.949 9.431 1.00 98.44 154 VAL A O 1
ATOM 1216 N N . TYR A 1 155 ? -5.699 -0.637 8.300 1.00 98.31 155 TYR A N 1
ATOM 1217 C CA . TYR A 1 155 ? -4.867 -1.290 9.299 1.00 98.31 155 TYR A CA 1
ATOM 1218 C C . TYR A 1 155 ? -4.938 -0.593 10.658 1.00 98.31 155 TYR A C 1
ATOM 1220 O O . TYR A 1 155 ? -5.165 -1.247 11.673 1.00 98.31 155 TYR A O 1
ATOM 1228 N N . GLU A 1 156 ? -4.757 0.725 10.694 1.00 97.81 156 GLU A N 1
ATOM 1229 C CA . GLU A 1 156 ? -4.776 1.482 11.945 1.00 97.81 156 GLU A CA 1
ATOM 1230 C C . GLU A 1 156 ? -6.153 1.458 12.622 1.00 97.81 156 GLU A C 1
ATOM 1232 O O . GLU A 1 156 ? -6.202 1.372 13.849 1.00 97.81 156 GLU A O 1
ATOM 1237 N N . GLU A 1 157 ? -7.241 1.437 11.847 1.00 98.12 157 GLU A N 1
ATOM 1238 C CA . GLU A 1 157 ? -8.609 1.391 12.378 1.00 98.12 157 GLU A CA 1
ATOM 1239 C C . GLU A 1 157 ? -9.014 0.012 12.920 1.00 98.12 157 GLU A C 1
ATOM 1241 O O . GLU A 1 157 ? -9.782 -0.058 13.878 1.00 98.12 157 GLU A O 1
ATOM 1246 N N . PHE A 1 158 ? -8.489 -1.091 12.368 1.00 98.06 158 PHE A N 1
ATOM 1247 C CA . PHE A 1 158 ? -8.940 -2.444 12.738 1.00 98.06 158 PHE A CA 1
ATOM 1248 C C . PHE A 1 158 ? -7.879 -3.345 13.382 1.00 98.06 158 PHE A C 1
ATOM 1250 O O . PHE A 1 158 ? -8.218 -4.436 13.840 1.00 98.06 158 PHE A O 1
ATOM 1257 N N . LYS A 1 159 ? -6.604 -2.942 13.488 1.00 97.12 159 LYS A N 1
ATOM 1258 C CA . LYS A 1 159 ? -5.519 -3.799 14.032 1.00 97.12 159 LYS A CA 1
ATOM 1259 C C . LYS A 1 159 ? -5.814 -4.398 15.412 1.00 97.12 159 LYS A C 1
ATOM 1261 O O . LYS A 1 159 ? -5.359 -5.506 15.694 1.00 97.12 159 LYS A O 1
ATOM 1266 N N . ASN A 1 160 ? -6.557 -3.673 16.251 1.00 96.25 160 ASN A N 1
ATOM 1267 C CA . ASN A 1 160 ? -6.873 -4.061 17.627 1.00 96.25 160 ASN A CA 1
ATOM 1268 C C . ASN A 1 160 ? -8.150 -4.909 17.735 1.00 96.25 160 ASN A C 1
ATOM 1270 O O . ASN A 1 160 ? -8.344 -5.584 18.744 1.00 96.25 160 ASN A O 1
ATOM 1274 N N . SER A 1 161 ? -9.030 -4.857 16.734 1.00 95.75 161 SER A N 1
ATOM 1275 C CA . SER A 1 161 ? -10.338 -5.519 16.750 1.00 95.75 161 SER A CA 1
ATOM 1276 C C . SER A 1 161 ? -10.408 -6.719 15.810 1.00 95.75 161 SER A C 1
ATOM 1278 O O . SER A 1 161 ? -10.939 -7.761 16.187 1.00 95.75 161 SER A O 1
ATOM 1280 N N . ASN A 1 162 ? -9.856 -6.600 14.602 1.00 96.25 162 ASN A N 1
ATOM 1281 C CA . ASN A 1 162 ? -9.807 -7.656 13.603 1.00 96.25 162 ASN A CA 1
ATOM 1282 C C . ASN A 1 162 ? -8.528 -7.537 12.762 1.00 96.25 162 ASN A C 1
ATOM 1284 O O . ASN A 1 162 ? -8.470 -6.809 11.771 1.00 96.25 162 ASN A O 1
ATOM 1288 N N . SER A 1 163 ? -7.498 -8.297 13.136 1.00 95.44 163 SER A N 1
ATOM 1289 C CA . SER A 1 163 ? -6.200 -8.241 12.459 1.00 95.44 163 SER A CA 1
ATOM 1290 C C . SER A 1 163 ? -6.266 -8.684 10.993 1.00 95.44 163 SER A C 1
ATOM 1292 O O . SER A 1 163 ? -5.562 -8.116 10.165 1.00 95.44 163 SER A O 1
ATOM 1294 N N . LEU A 1 164 ? -7.120 -9.651 10.637 1.00 96.69 164 LEU A N 1
ATOM 1295 C CA . LEU A 1 164 ? -7.254 -10.086 9.241 1.00 96.69 164 LEU A CA 1
ATOM 1296 C C . LEU A 1 164 ? -7.811 -8.955 8.368 1.00 96.69 164 LEU A C 1
ATOM 1298 O O . LEU A 1 164 ? -7.259 -8.656 7.310 1.00 96.69 164 LEU A O 1
ATOM 1302 N N . LEU A 1 165 ? -8.863 -8.290 8.848 1.00 96.81 165 LEU A N 1
ATOM 1303 C CA . LEU A 1 165 ? -9.427 -7.114 8.193 1.00 96.81 165 LEU A CA 1
ATOM 1304 C C . LEU A 1 165 ? -8.394 -5.986 8.104 1.00 96.81 165 LEU A C 1
ATOM 1306 O O . LEU A 1 165 ? -8.227 -5.402 7.036 1.00 96.81 165 LEU A O 1
ATOM 1310 N N . ALA A 1 166 ? -7.651 -5.741 9.184 1.00 97.06 166 ALA A N 1
ATOM 1311 C CA . ALA A 1 166 ? -6.606 -4.725 9.234 1.00 97.06 166 ALA A CA 1
ATOM 1312 C C . ALA A 1 166 ? -5.552 -4.915 8.129 1.00 97.06 166 ALA A C 1
ATOM 1314 O O . ALA A 1 166 ? -5.152 -3.953 7.479 1.00 97.06 166 ALA A O 1
ATOM 1315 N N . TYR A 1 167 ? -5.116 -6.153 7.874 1.00 96.69 167 TYR A N 1
ATOM 1316 C CA . TYR A 1 167 ? -4.133 -6.438 6.824 1.00 96.69 167 TYR A CA 1
ATOM 1317 C C . TYR A 1 167 ? -4.729 -6.519 5.413 1.00 96.69 167 TYR A C 1
ATOM 1319 O O . TYR A 1 167 ? -3.987 -6.373 4.441 1.00 96.69 167 TYR A O 1
ATOM 1327 N N . SER A 1 168 ? -6.044 -6.724 5.280 1.00 96.00 168 SER A N 1
ATOM 1328 C CA . SER A 1 168 ? -6.700 -6.976 3.988 1.00 96.00 168 SER A CA 1
ATOM 1329 C C . SER A 1 168 ? -6.461 -5.876 2.948 1.00 96.00 168 SER A C 1
ATOM 1331 O O . SER A 1 168 ? -6.258 -6.173 1.771 1.00 96.00 168 SER A O 1
ATOM 1333 N N . GLY A 1 169 ? -6.408 -4.611 3.379 1.00 92.38 169 GLY A N 1
ATOM 1334 C CA . GLY A 1 169 ? -6.224 -3.467 2.486 1.00 92.38 169 GLY A CA 1
ATOM 1335 C C . GLY A 1 169 ? -4.892 -3.486 1.728 1.00 92.38 169 GLY A C 1
ATOM 1336 O O . GLY A 1 169 ? -4.830 -3.034 0.586 1.00 92.38 169 GLY A O 1
ATOM 1337 N N . TYR A 1 170 ? -3.836 -4.062 2.310 1.00 94.81 170 TYR A N 1
ATOM 1338 C CA . TYR A 1 170 ? -2.529 -4.142 1.652 1.00 94.81 170 TYR A CA 1
ATOM 1339 C C . TYR A 1 170 ? -2.509 -5.106 0.463 1.00 94.81 170 TYR A C 1
ATOM 1341 O O . TYR A 1 170 ? -1.683 -4.933 -0.430 1.00 94.81 170 TYR A O 1
ATOM 1349 N N . GLY A 1 171 ? -3.425 -6.079 0.411 1.00 93.88 171 GLY A N 1
ATOM 1350 C CA . GLY A 1 171 ? -3.491 -7.058 -0.680 1.00 93.88 171 GLY A CA 1
ATOM 1351 C C . GLY A 1 171 ? -3.81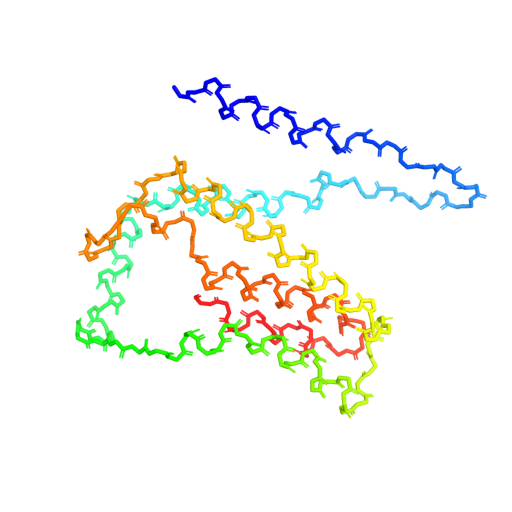3 -6.448 -2.047 1.00 93.88 171 GLY A C 1
ATOM 1352 O O . GLY A 1 171 ? -3.527 -7.062 -3.068 1.00 93.88 171 GLY A O 1
ATOM 1353 N N . PHE A 1 172 ? -4.365 -5.233 -2.075 1.00 92.25 172 PHE A N 1
ATOM 1354 C CA . PHE A 1 172 ? -4.715 -4.527 -3.308 1.00 92.25 172 PHE A CA 1
ATOM 1355 C C . PHE A 1 172 ? -3.613 -3.585 -3.809 1.00 92.25 172 PHE A C 1
ATOM 1357 O O . PHE A 1 172 ? -3.738 -3.034 -4.902 1.00 92.25 172 PHE A O 1
ATOM 1364 N N . ALA A 1 173 ? -2.556 -3.359 -3.019 1.00 90.38 173 ALA A N 1
ATOM 1365 C CA . ALA A 1 173 ? -1.490 -2.417 -3.349 1.00 90.38 173 ALA A CA 1
ATOM 1366 C C . ALA A 1 173 ? -0.576 -2.993 -4.442 1.00 90.38 173 ALA A C 1
ATOM 1368 O O . ALA A 1 173 ? 0.469 -3.574 -4.154 1.00 90.38 173 ALA A O 1
ATOM 1369 N N . THR A 1 174 ? -1.004 -2.815 -5.691 1.00 76.94 174 THR A N 1
ATOM 1370 C CA . THR A 1 174 ? -0.336 -3.282 -6.915 1.00 76.94 174 THR A CA 1
ATOM 1371 C C . THR A 1 174 ? 0.048 -2.124 -7.825 1.00 76.94 174 THR A C 1
ATOM 1373 O O . THR A 1 174 ? -0.431 -0.982 -7.603 1.00 76.94 174 THR A O 1
#

Solvent-accessible surface area (backbone atoms only — not comparable to full-atom values): 9878 Å² total; per-residue (Å²): 119,69,70,60,56,53,51,52,54,52,57,59,59,58,64,75,65,69,81,73,85,84,73,97,71,81,87,68,84,74,78,51,67,69,73,68,43,48,62,58,51,51,53,52,52,49,53,58,65,44,54,93,29,72,65,46,56,50,50,53,51,52,50,35,67,71,75,37,84,84,68,80,79,69,61,63,78,56,42,30,49,44,22,56,49,50,47,56,52,37,52,75,70,66,51,66,54,73,58,58,70,70,56,48,52,52,52,44,52,53,43,50,51,53,45,52,53,51,46,54,53,45,14,76,70,65,58,33,64,31,98,83,66,84,47,41,61,45,41,61,54,67,51,24,48,51,10,37,45,36,6,50,46,30,22,70,35,17,52,92,67,38,52,68,64,10,53,51,20,48,78,46,42,90

pLDDT: mean 85.03, std 17.08, range [38.66, 98.44]